Protein AF-A0AAV8GF75-F1 (afdb_monomer_lite)

Structure (mmCIF, N/CA/C/O backbone):
data_AF-A0AAV8GF75-F1
#
_entry.id   AF-A0AAV8GF75-F1
#
loop_
_atom_site.group_PDB
_atom_site.id
_atom_site.type_symbol
_atom_site.label_atom_id
_atom_site.label_alt_id
_atom_site.label_comp_id
_atom_site.label_asym_id
_atom_site.label_entity_id
_atom_site.label_seq_id
_atom_site.pdbx_PDB_ins_code
_atom_site.Cartn_x
_atom_site.Cartn_y
_atom_site.Cartn_z
_atom_site.occupancy
_atom_site.B_iso_or_equiv
_atom_site.auth_seq_id
_atom_site.auth_comp_id
_atom_site.auth_asym_id
_atom_site.auth_atom_id
_atom_site.pdbx_PDB_model_num
ATOM 1 N N . MET A 1 1 ? 38.233 3.761 -36.320 1.00 43.50 1 MET A N 1
ATOM 2 C CA . MET A 1 1 ? 37.653 4.515 -35.183 1.00 43.50 1 MET A CA 1
ATOM 3 C C . MET A 1 1 ? 36.298 3.899 -34.939 1.00 43.50 1 MET A C 1
ATOM 5 O O . MET A 1 1 ? 35.293 4.347 -35.475 1.00 43.50 1 MET A O 1
ATOM 9 N N . ASP A 1 2 ? 36.333 2.761 -34.262 1.00 46.78 2 ASP A N 1
A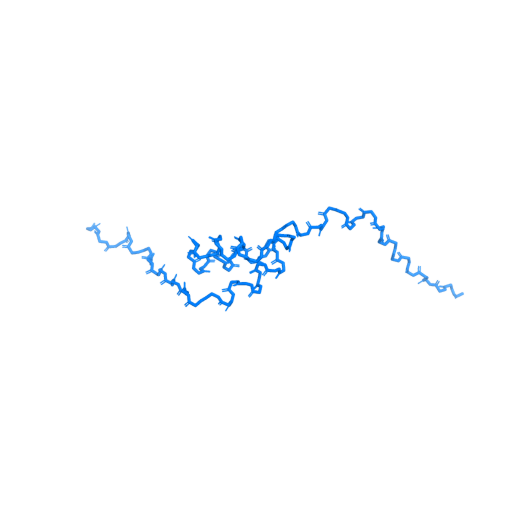TOM 10 C CA . ASP A 1 2 ? 35.223 1.827 -34.198 1.00 46.78 2 ASP A CA 1
ATOM 11 C C . ASP A 1 2 ? 34.243 2.286 -33.127 1.00 46.78 2 ASP A C 1
ATOM 13 O O . ASP A 1 2 ? 34.577 2.405 -31.947 1.00 46.78 2 ASP A O 1
ATOM 17 N N . GLY A 1 3 ? 33.032 2.620 -33.569 1.00 53.41 3 GLY A N 1
ATOM 18 C CA . GLY A 1 3 ? 31.931 2.960 -32.687 1.00 53.41 3 GLY A CA 1
ATOM 19 C C . GLY A 1 3 ? 31.609 1.759 -31.810 1.00 53.41 3 GLY A C 1
ATOM 20 O O . GLY A 1 3 ? 31.106 0.744 -32.289 1.00 53.41 3 GLY A O 1
ATOM 21 N N . HIS A 1 4 ? 31.896 1.872 -30.516 1.00 54.69 4 HIS A N 1
ATOM 22 C CA . HIS A 1 4 ? 31.483 0.895 -29.520 1.00 54.69 4 HIS A CA 1
ATOM 23 C C . HIS A 1 4 ? 29.956 0.927 -29.376 1.00 54.69 4 HIS A C 1
ATOM 25 O O . HIS A 1 4 ? 29.393 1.639 -28.543 1.00 54.69 4 HIS A O 1
ATOM 31 N N . GLN A 1 5 ? 29.289 0.139 -30.217 1.00 57.53 5 GLN A N 1
ATOM 32 C CA . GLN A 1 5 ? 27.884 -0.225 -30.110 1.00 57.53 5 GLN A CA 1
ATOM 33 C C . GLN A 1 5 ? 27.677 -0.930 -28.761 1.00 57.53 5 GLN A C 1
ATOM 35 O O . GLN A 1 5 ? 28.010 -2.104 -28.596 1.00 57.53 5 GLN A O 1
ATOM 40 N N . ARG A 1 6 ? 27.149 -0.212 -27.764 1.00 57.69 6 ARG A N 1
ATOM 41 C CA . ARG A 1 6 ? 26.758 -0.806 -26.480 1.00 57.69 6 ARG A CA 1
ATOM 42 C C . ARG A 1 6 ? 25.529 -1.681 -26.698 1.00 57.69 6 ARG A C 1
ATOM 44 O O . ARG A 1 6 ? 24.405 -1.186 -26.733 1.00 57.69 6 ARG A O 1
ATOM 51 N N . GLN A 1 7 ? 25.744 -2.981 -26.861 1.00 54.62 7 GLN A N 1
ATOM 52 C CA . GLN A 1 7 ? 24.665 -3.960 -26.887 1.00 54.62 7 GLN A CA 1
ATOM 53 C C . GLN A 1 7 ? 24.058 -4.083 -25.484 1.00 54.62 7 GLN A C 1
ATOM 55 O O . GLN A 1 7 ? 24.565 -4.796 -24.624 1.00 54.62 7 GLN A O 1
ATOM 60 N N . ASN A 1 8 ? 22.965 -3.360 -25.241 1.00 53.44 8 ASN A N 1
ATOM 61 C CA . ASN A 1 8 ? 22.077 -3.608 -24.110 1.00 53.44 8 ASN A CA 1
ATOM 62 C C . ASN A 1 8 ? 21.117 -4.745 -24.484 1.00 53.44 8 ASN A C 1
ATOM 64 O O . ASN A 1 8 ? 19.937 -4.526 -24.751 1.00 53.44 8 ASN A O 1
ATOM 68 N N . SER A 1 9 ? 21.648 -5.961 -24.546 1.00 56.22 9 SER A N 1
ATOM 69 C CA . SER A 1 9 ? 20.872 -7.183 -24.750 1.00 56.22 9 SER A CA 1
ATOM 70 C C . SER A 1 9 ? 20.216 -7.588 -23.428 1.00 56.22 9 SER A C 1
ATOM 72 O O . SER A 1 9 ? 20.596 -8.583 -22.823 1.00 56.22 9 SER A O 1
ATOM 74 N N . ARG A 1 10 ? 19.255 -6.795 -22.934 1.00 55.41 10 ARG A N 1
ATOM 75 C CA . ARG A 1 10 ? 18.352 -7.255 -21.869 1.00 55.41 10 ARG A CA 1
ATOM 76 C C . ARG A 1 10 ? 17.342 -8.202 -22.506 1.00 55.41 10 ARG A C 1
ATOM 78 O O . ARG A 1 10 ? 16.405 -7.779 -23.180 1.00 55.41 10 ARG A O 1
ATOM 85 N N . SER A 1 11 ? 17.627 -9.486 -22.366 1.00 56.41 11 SER A N 1
ATOM 86 C CA . SER A 1 11 ? 16.812 -10.630 -22.750 1.00 56.41 11 SER A CA 1
ATOM 87 C C . SER A 1 11 ? 15.357 -10.427 -22.327 1.00 56.41 11 SER A C 1
ATOM 89 O O . SER A 1 11 ? 15.063 -10.279 -21.147 1.00 56.41 11 SER A O 1
ATOM 91 N N . ARG A 1 12 ? 14.422 -10.492 -23.285 1.00 55.81 12 ARG A N 1
ATOM 92 C CA . ARG A 1 12 ? 12.963 -10.514 -23.037 1.00 55.81 12 ARG A CA 1
ATOM 93 C C . ARG A 1 12 ? 12.523 -11.593 -22.027 1.00 55.81 12 ARG A C 1
ATOM 95 O O . ARG A 1 12 ? 11.439 -11.478 -21.473 1.00 55.81 12 ARG A O 1
ATOM 102 N N . ALA A 1 13 ? 13.357 -12.609 -21.790 1.00 52.28 13 ALA A N 1
ATOM 103 C CA . ALA A 1 13 ? 13.120 -13.699 -20.846 1.00 52.28 13 ALA A CA 1
ATOM 104 C C . ALA A 1 13 ? 13.376 -13.328 -19.367 1.00 52.28 13 ALA A C 1
ATOM 106 O O . ALA A 1 13 ? 12.810 -13.966 -18.486 1.00 52.28 13 ALA A O 1
ATOM 107 N N . ASP A 1 14 ? 14.146 -12.272 -19.066 1.00 54.22 14 ASP A N 1
ATOM 108 C CA . ASP A 1 14 ? 14.352 -11.815 -17.675 1.00 54.22 14 ASP A CA 1
ATOM 109 C C . ASP A 1 14 ? 13.127 -11.067 -17.109 1.00 54.22 14 ASP A C 1
ATOM 111 O O . ASP A 1 14 ? 13.048 -10.783 -15.914 1.00 54.22 14 ASP A O 1
ATOM 115 N N . SER A 1 15 ? 12.153 -10.734 -17.963 1.00 56.00 15 SER A N 1
ATOM 116 C CA . SER A 1 15 ? 10.936 -10.011 -17.576 1.00 56.00 15 SER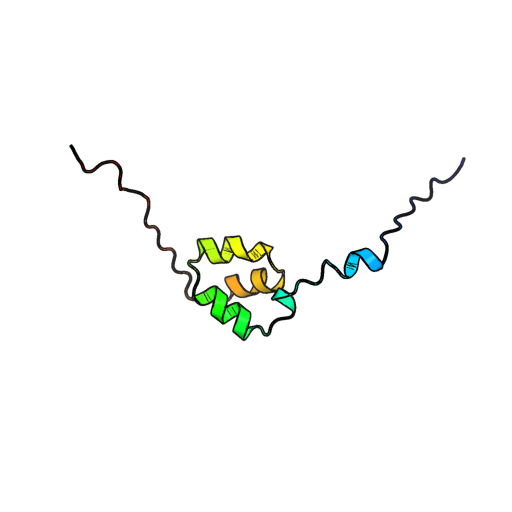 A CA 1
ATOM 117 C C . SER A 1 15 ? 9.835 -10.900 -16.991 1.00 56.00 15 SER A C 1
ATOM 119 O O . SER A 1 15 ? 8.886 -10.366 -16.427 1.00 56.00 15 SER A O 1
ATOM 121 N N . GLU A 1 16 ? 9.940 -12.227 -17.084 1.00 53.81 16 GLU A N 1
ATOM 122 C CA . GLU A 1 16 ? 8.860 -13.133 -16.661 1.00 53.81 16 GLU A CA 1
ATOM 123 C C . GLU A 1 16 ? 8.898 -13.452 -15.153 1.00 53.81 16 GLU A C 1
ATOM 125 O O . GLU A 1 16 ? 7.858 -13.645 -14.530 1.00 53.81 16 GLU A O 1
ATOM 130 N N . PHE A 1 17 ? 10.075 -13.381 -14.519 1.00 53.88 17 PHE A N 1
ATOM 131 C CA . PHE A 1 17 ? 10.229 -13.522 -13.060 1.00 53.88 17 PHE A CA 1
ATOM 132 C C . PHE A 1 17 ? 10.029 -12.213 -12.277 1.00 53.88 17 PHE A C 1
ATOM 134 O O . PHE A 1 17 ? 10.024 -12.228 -11.048 1.00 53.88 17 PHE A O 1
ATOM 141 N N . ASN A 1 18 ? 9.857 -11.082 -12.969 1.00 61.22 18 ASN A N 1
ATOM 142 C CA . ASN A 1 18 ? 9.609 -9.766 -12.363 1.00 61.22 18 ASN A CA 1
ATOM 143 C C . ASN A 1 18 ? 8.136 -9.339 -12.463 1.00 61.22 18 ASN A C 1
ATOM 145 O O . ASN A 1 18 ? 7.807 -8.157 -12.360 1.00 61.22 18 ASN A O 1
ATOM 149 N N . LEU A 1 19 ? 7.238 -10.296 -12.703 1.00 67.69 19 LEU A N 1
ATOM 150 C CA . LEU A 1 19 ? 5.808 -10.052 -12.615 1.00 67.69 19 LEU A CA 1
ATOM 151 C C . LEU A 1 19 ? 5.480 -9.825 -11.142 1.00 67.69 19 LEU A C 1
ATOM 153 O O . LEU A 1 19 ? 5.415 -10.764 -10.353 1.00 67.69 19 LEU A O 1
ATOM 157 N N . ASP A 1 20 ? 5.331 -8.555 -10.777 1.00 77.31 20 ASP A N 1
ATOM 158 C CA . ASP A 1 20 ? 4.827 -8.100 -9.487 1.00 77.31 20 ASP A CA 1
ATOM 159 C C . ASP A 1 20 ? 3.447 -8.737 -9.240 1.00 77.31 20 ASP A C 1
ATOM 161 O O . ASP A 1 20 ? 2.400 -8.206 -9.616 1.00 77.31 20 ASP A O 1
ATOM 165 N N . PHE A 1 21 ? 3.464 -9.940 -8.660 1.00 83.56 21 PHE A N 1
ATOM 166 C CA . PHE A 1 21 ? 2.285 -10.767 -8.424 1.00 83.56 21 PHE A CA 1
ATOM 167 C C . PHE A 1 21 ? 1.289 -10.052 -7.520 1.00 83.56 21 PHE A C 1
ATOM 169 O O . PHE A 1 21 ? 0.084 -10.201 -7.669 1.00 83.56 21 PHE A O 1
ATOM 176 N N . VAL A 1 22 ? 1.772 -9.227 -6.596 1.00 83.69 22 VAL A N 1
ATOM 177 C CA . VAL A 1 22 ? 0.868 -8.464 -5.745 1.00 83.69 22 VAL A CA 1
ATOM 178 C C . VAL A 1 22 ? 0.179 -7.357 -6.549 1.00 83.69 22 VAL A C 1
ATOM 180 O O . VAL A 1 22 ? -1.008 -7.119 -6.342 1.00 83.69 22 VAL A O 1
ATOM 183 N N . SER A 1 23 ? 0.849 -6.747 -7.532 1.00 81.88 23 SER A N 1
ATOM 184 C CA . SER A 1 23 ? 0.195 -5.814 -8.462 1.00 81.88 23 SER A CA 1
ATOM 185 C C . SER A 1 23 ? -0.880 -6.477 -9.331 1.00 81.88 23 SER A C 1
ATOM 187 O O . SER A 1 23 ? -1.800 -5.777 -9.762 1.00 81.88 23 SER A O 1
ATOM 189 N N . SER A 1 24 ? -0.809 -7.793 -9.578 1.00 86.06 24 SER A N 1
ATOM 190 C CA . SER A 1 24 ? -1.846 -8.515 -10.333 1.00 86.06 24 SER A CA 1
ATOM 191 C C . SER A 1 24 ? -3.108 -8.807 -9.511 1.00 86.06 24 SER A C 1
ATOM 193 O O . SER A 1 24 ? -4.149 -9.134 -10.084 1.00 86.06 24 SER A O 1
ATOM 195 N N . LEU A 1 25 ? -3.060 -8.636 -8.184 1.00 87.25 25 LEU A N 1
ATOM 196 C CA . LEU A 1 25 ? -4.222 -8.821 -7.321 1.00 87.25 25 LEU A CA 1
ATOM 197 C C . LEU A 1 25 ? -5.237 -7.663 -7.460 1.00 87.25 25 LEU A C 1
ATOM 199 O O . LEU A 1 25 ? -4.863 -6.494 -7.661 1.00 87.25 25 LEU A O 1
ATOM 203 N N . PRO A 1 26 ? -6.544 -7.957 -7.293 1.00 88.06 26 PRO A N 1
ATOM 204 C CA . PRO A 1 26 ? -7.569 -6.938 -7.101 1.00 88.06 26 PRO A CA 1
ATOM 205 C C . PRO A 1 26 ? -7.214 -5.994 -5.950 1.00 88.06 26 PRO A C 1
ATOM 207 O O . PRO A 1 26 ? -6.667 -6.411 -4.924 1.00 88.06 26 PRO A O 1
ATOM 210 N N . THR A 1 27 ? -7.521 -4.710 -6.125 1.00 84.31 27 THR A N 1
ATOM 211 C CA . THR A 1 27 ? -7.150 -3.647 -5.179 1.00 84.31 27 THR A CA 1
ATOM 212 C C . THR A 1 27 ? -7.730 -3.907 -3.789 1.00 84.31 27 THR A C 1
ATOM 214 O O . THR A 1 27 ? -7.048 -3.713 -2.791 1.00 84.31 27 THR A O 1
ATOM 217 N N . GLU A 1 28 ? -8.931 -4.472 -3.721 1.00 87.12 28 GLU A N 1
ATOM 218 C CA . GLU A 1 28 ? -9.637 -4.808 -2.487 1.00 87.12 28 GLU A CA 1
ATOM 219 C C . GLU A 1 28 ? -8.869 -5.836 -1.646 1.00 87.12 28 GLU A C 1
ATOM 221 O O . GLU A 1 28 ? -8.941 -5.823 -0.418 1.00 87.12 28 GLU A O 1
ATOM 226 N N . ILE A 1 29 ? -8.131 -6.751 -2.285 1.00 88.25 29 ILE A N 1
ATOM 227 C CA . ILE A 1 29 ? -7.294 -7.725 -1.574 1.00 88.25 29 ILE A CA 1
ATOM 228 C C . ILE A 1 29 ? -6.083 -7.015 -0.973 1.00 88.25 29 ILE A C 1
ATOM 230 O O . ILE A 1 29 ? -5.741 -7.259 0.183 1.00 88.25 29 ILE A O 1
ATOM 234 N N . ILE A 1 30 ? -5.454 -6.118 -1.730 1.00 87.19 30 ILE A N 1
ATOM 235 C CA . ILE A 1 30 ? -4.302 -5.334 -1.270 1.00 87.19 30 ILE A CA 1
ATOM 236 C C . ILE A 1 30 ? -4.716 -4.455 -0.083 1.00 87.19 30 ILE A C 1
ATOM 238 O O . ILE A 1 30 ? -4.076 -4.493 0.966 1.00 87.19 30 ILE A O 1
ATOM 242 N N . GLU A 1 31 ? -5.838 -3.747 -0.202 1.00 85.75 31 GLU A N 1
ATOM 243 C CA . GLU A 1 31 ? -6.400 -2.912 0.861 1.00 85.75 31 GLU A CA 1
ATOM 244 C C . GLU A 1 31 ? -6.748 -3.732 2.107 1.00 85.75 31 GLU A C 1
ATOM 246 O O . GLU A 1 31 ? -6.344 -3.364 3.206 1.00 85.75 31 GLU A O 1
ATOM 251 N N . LYS A 1 32 ? -7.390 -4.901 1.958 1.00 86.69 32 LYS A N 1
ATOM 252 C CA . LYS A 1 32 ? -7.684 -5.808 3.086 1.00 86.69 32 LYS A CA 1
ATOM 253 C C . LYS A 1 32 ? -6.443 -6.302 3.824 1.00 86.69 32 LYS A C 1
ATOM 255 O O . LYS A 1 32 ? -6.548 -6.641 5.002 1.00 86.69 32 LYS A O 1
ATOM 260 N N . ASN A 1 33 ? -5.305 -6.421 3.145 1.00 85.75 33 ASN A N 1
ATOM 261 C CA . ASN A 1 33 ? -4.040 -6.754 3.796 1.00 85.75 33 ASN A CA 1
ATOM 262 C C . ASN A 1 33 ? -3.457 -5.527 4.499 1.00 85.75 33 ASN A C 1
ATOM 264 O O . ASN A 1 33 ? -3.051 -5.621 5.652 1.00 85.75 33 ASN A O 1
ATOM 268 N N . LEU A 1 34 ? -3.481 -4.372 3.837 1.00 84.44 34 LEU A N 1
ATOM 269 C CA . LEU A 1 34 ? -2.959 -3.121 4.372 1.00 84.44 34 LEU A CA 1
ATOM 270 C C . LEU A 1 34 ? -3.682 -2.633 5.630 1.00 84.44 34 LEU A C 1
ATOM 272 O O . LEU A 1 34 ? -3.009 -2.268 6.585 1.00 84.44 34 LEU A O 1
ATOM 276 N N . VAL A 1 35 ? -5.018 -2.683 5.677 1.00 84.19 35 VAL A N 1
ATOM 277 C CA . VAL A 1 35 ? -5.797 -2.249 6.859 1.00 84.19 35 VAL A CA 1
ATOM 278 C C . VAL A 1 35 ? -5.542 -3.105 8.105 1.00 84.19 35 VAL A C 1
ATOM 280 O O . VAL A 1 35 ? -5.905 -2.716 9.210 1.00 84.19 35 VAL A O 1
ATOM 283 N N . LYS A 1 36 ? -4.936 -4.288 7.946 1.00 84.00 36 LYS A N 1
ATOM 284 C CA . LYS A 1 36 ? -4.553 -5.170 9.059 1.00 84.00 36 LYS A CA 1
ATOM 285 C C . LYS A 1 36 ? -3.141 -4.891 9.575 1.00 84.00 36 LYS A C 1
ATOM 287 O O . LYS A 1 36 ? -2.773 -5.425 10.620 1.00 84.00 36 LYS A O 1
ATOM 292 N N . LEU A 1 37 ? -2.341 -4.115 8.843 1.00 82.88 37 LEU A N 1
ATOM 293 C CA . 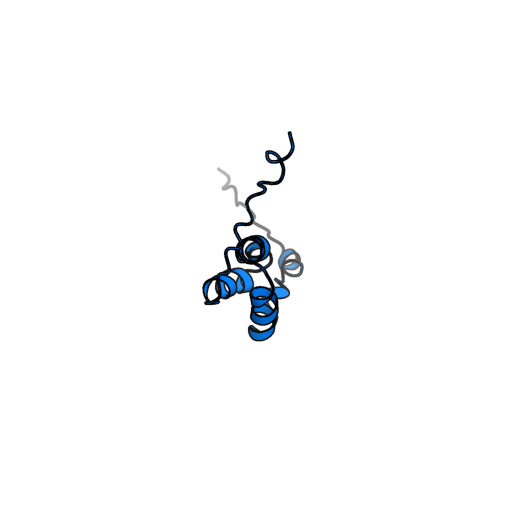LEU A 1 37 ? -0.967 -3.785 9.203 1.00 82.88 37 LEU A CA 1
ATOM 294 C C . LEU A 1 37 ? -0.918 -2.420 9.906 1.00 82.88 37 LEU A C 1
ATOM 296 O O . LEU A 1 37 ? -1.527 -1.467 9.422 1.00 82.88 37 LEU A O 1
ATOM 300 N N . PRO A 1 38 ? -0.136 -2.270 10.991 1.00 81.94 38 PRO A N 1
ATOM 301 C CA . PRO A 1 38 ? 0.238 -0.948 11.482 1.00 81.94 38 PRO A CA 1
ATOM 302 C C . PRO A 1 38 ? 0.934 -0.145 10.377 1.00 81.94 38 PRO A C 1
ATOM 304 O O . PRO A 1 38 ? 1.671 -0.715 9.568 1.00 81.94 38 PRO A O 1
ATOM 307 N N . THR A 1 39 ? 0.801 1.182 10.388 1.00 81.19 39 THR A N 1
ATOM 308 C CA . THR A 1 39 ? 1.346 2.072 9.344 1.00 81.19 39 THR A CA 1
ATOM 309 C C . THR A 1 39 ? 2.807 1.794 8.994 1.00 81.19 39 THR A C 1
ATOM 311 O O . THR A 1 39 ? 3.187 1.744 7.825 1.00 81.19 39 THR A O 1
ATOM 314 N N . ARG A 1 40 ? 3.652 1.600 10.013 1.00 82.31 40 ARG A N 1
ATOM 315 C CA . ARG A 1 40 ? 5.084 1.335 9.825 1.00 82.31 40 ARG A CA 1
ATOM 316 C C . ARG A 1 40 ? 5.322 0.053 9.024 1.00 82.31 40 ARG A C 1
ATOM 318 O O . ARG A 1 40 ? 6.206 0.025 8.170 1.00 82.31 40 ARG A O 1
ATOM 325 N N . GLU A 1 41 ? 4.530 -0.980 9.281 1.00 84.06 41 GLU A N 1
ATOM 326 C CA . GLU A 1 41 ? 4.622 -2.260 8.584 1.00 84.06 41 GLU A CA 1
ATOM 327 C C . GLU A 1 41 ? 4.034 -2.161 7.174 1.00 84.06 41 GLU A C 1
ATOM 329 O O . GLU A 1 41 ? 4.658 -2.632 6.226 1.00 84.06 41 GLU A O 1
ATOM 334 N N . ALA A 1 42 ? 2.922 -1.440 6.998 1.00 85.56 42 ALA A N 1
ATOM 335 C CA . ALA A 1 42 ? 2.372 -1.133 5.679 1.00 85.56 42 ALA A CA 1
ATOM 336 C C . ALA A 1 42 ? 3.419 -0.456 4.767 1.00 85.56 42 ALA A C 1
ATOM 338 O O . ALA A 1 42 ? 3.654 -0.910 3.644 1.00 85.56 42 ALA A O 1
ATOM 339 N N . ILE A 1 43 ? 4.136 0.554 5.278 1.00 85.00 43 ILE A N 1
ATOM 340 C CA . ILE A 1 43 ? 5.223 1.233 4.552 1.00 85.00 43 ILE A CA 1
ATOM 341 C C . ILE A 1 43 ? 6.380 0.272 4.251 1.00 85.00 43 ILE A C 1
ATOM 343 O O . ILE A 1 43 ? 6.901 0.282 3.137 1.00 85.00 43 ILE A O 1
ATOM 347 N N . ARG A 1 44 ? 6.781 -0.590 5.192 1.00 86.94 44 ARG A N 1
ATOM 348 C CA . ARG A 1 44 ? 7.836 -1.594 4.953 1.00 86.94 44 ARG A CA 1
ATOM 349 C C . ARG A 1 44 ? 7.463 -2.563 3.834 1.00 86.94 44 ARG A C 1
ATOM 351 O O . ARG A 1 44 ? 8.303 -2.870 2.997 1.00 86.94 44 ARG A O 1
ATOM 358 N N . THR A 1 45 ? 6.203 -2.989 3.782 1.0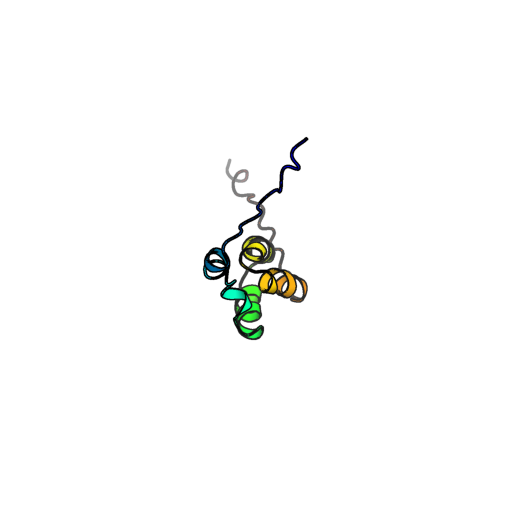0 87.06 45 THR A N 1
ATOM 359 C CA . THR A 1 45 ? 5.695 -3.886 2.732 1.00 87.06 45 THR A CA 1
ATOM 360 C C . THR A 1 45 ? 5.460 -3.192 1.388 1.00 87.06 45 THR A C 1
ATOM 362 O O . THR A 1 45 ? 5.317 -3.872 0.377 1.00 87.06 45 THR A O 1
ATOM 365 N N . SER A 1 46 ? 5.501 -1.854 1.331 1.00 86.62 46 SER A N 1
ATOM 366 C CA . SER A 1 46 ? 5.274 -1.084 0.097 1.00 86.62 46 SER A CA 1
ATOM 367 C C . SER A 1 46 ? 6.280 -1.376 -1.023 1.00 86.62 46 SER A C 1
ATOM 369 O O . SER A 1 46 ? 5.995 -1.107 -2.185 1.00 86.62 46 SER A O 1
ATOM 371 N N . ILE A 1 47 ? 7.444 -1.946 -0.696 1.00 85.94 47 ILE A N 1
ATOM 372 C CA . ILE A 1 47 ? 8.467 -2.322 -1.680 1.00 85.94 47 ILE A CA 1
ATOM 373 C C . ILE A 1 47 ? 8.152 -3.633 -2.406 1.00 85.94 47 ILE A C 1
ATOM 375 O O . ILE A 1 47 ? 8.765 -3.906 -3.433 1.00 85.94 47 ILE A O 1
ATOM 379 N N . LEU A 1 48 ? 7.220 -4.444 -1.885 1.00 83.38 48 LEU A N 1
ATOM 380 C CA . LEU A 1 48 ? 6.830 -5.712 -2.509 1.00 83.38 48 LEU A CA 1
ATOM 381 C C . LEU A 1 48 ? 6.140 -5.494 -3.851 1.00 83.38 48 LEU A C 1
ATOM 383 O O . LEU A 1 48 ? 6.110 -6.408 -4.670 1.00 83.38 48 LEU A O 1
ATOM 387 N N . SER A 1 49 ? 5.551 -4.312 -4.049 1.00 84.88 49 SER A N 1
ATOM 388 C CA . SER A 1 49 ? 4.734 -4.044 -5.214 1.00 84.88 49 SER A CA 1
ATOM 389 C C . SER A 1 49 ? 4.494 -2.569 -5.450 1.00 84.88 49 SER A C 1
ATOM 391 O O . SER A 1 49 ? 4.201 -1.804 -4.528 1.00 84.88 49 SER A O 1
ATOM 393 N N . SER A 1 50 ? 4.529 -2.182 -6.722 1.00 83.38 50 SER A N 1
ATOM 394 C CA . SER A 1 50 ? 4.227 -0.809 -7.121 1.00 83.38 50 SER A CA 1
ATOM 395 C C . SER A 1 50 ? 2.792 -0.436 -6.753 1.00 83.38 50 SER A C 1
ATOM 397 O O . SER A 1 50 ? 2.559 0.661 -6.255 1.00 83.38 50 SER A O 1
ATOM 399 N N . LYS A 1 51 ? 1.827 -1.350 -6.918 1.00 85.25 51 LYS A N 1
ATOM 400 C CA . LYS A 1 51 ? 0.428 -1.098 -6.553 1.00 85.25 51 LYS A CA 1
ATOM 401 C C . LYS A 1 51 ? 0.251 -0.980 -5.040 1.00 85.25 51 LYS A C 1
ATOM 403 O O . LYS A 1 51 ? -0.406 -0.053 -4.574 1.00 85.25 51 LYS A O 1
ATOM 408 N N . TRP A 1 52 ? 0.922 -1.839 -4.274 1.00 88.00 52 TRP A N 1
ATOM 409 C CA . TRP A 1 52 ? 0.922 -1.778 -2.809 1.00 88.00 52 TRP A CA 1
ATOM 410 C C . TRP A 1 52 ? 1.456 -0.432 -2.302 1.00 88.00 52 TRP A C 1
ATOM 412 O O . TRP A 1 52 ? 0.858 0.172 -1.410 1.00 88.00 52 TRP A O 1
ATOM 422 N N . LYS A 1 53 ? 2.515 0.099 -2.932 1.00 84.75 53 LYS A N 1
ATOM 423 C CA . LYS A 1 53 ? 3.047 1.441 -2.654 1.00 84.75 53 LYS A CA 1
ATOM 424 C C . LYS A 1 53 ? 2.017 2.561 -2.812 1.00 84.75 53 LYS A C 1
ATOM 426 O O . LYS A 1 53 ? 2.043 3.505 -2.032 1.00 84.75 53 LYS A O 1
A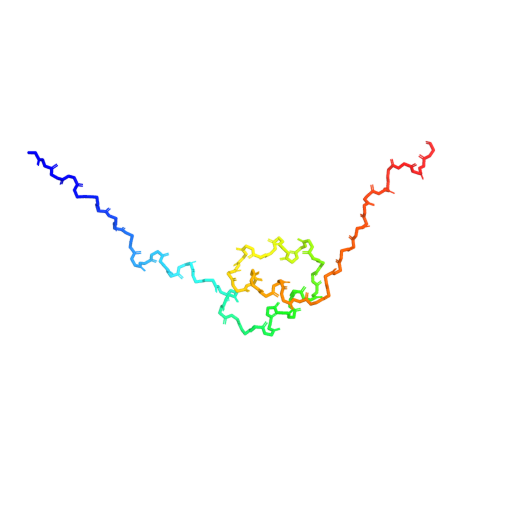TOM 431 N N . TYR A 1 54 ? 1.145 2.503 -3.810 1.00 85.25 54 TYR A N 1
ATOM 432 C CA . TYR A 1 54 ? 0.139 3.551 -3.995 1.00 85.25 54 TYR A CA 1
ATOM 433 C C . TYR A 1 54 ? -1.082 3.341 -3.092 1.00 85.25 54 TYR A C 1
ATOM 435 O O . TYR A 1 54 ? -1.633 4.317 -2.591 1.00 85.25 54 TYR A O 1
ATOM 443 N N . SER A 1 55 ? -1.448 2.087 -2.813 1.00 85.06 55 SER A N 1
ATOM 444 C CA . SER A 1 55 ? -2.595 1.748 -1.964 1.00 85.06 55 SER A CA 1
ATOM 445 C C . SER A 1 55 ? -2.395 2.060 -0.476 1.00 85.06 55 SER A C 1
ATOM 447 O O . SER A 1 55 ? -3.360 2.419 0.188 1.00 85.06 55 SER A O 1
ATOM 449 N N . TRP A 1 56 ? -1.183 1.958 0.092 1.00 82.44 56 TRP A N 1
ATOM 450 C CA . TRP A 1 56 ? -1.010 2.270 1.527 1.00 82.44 56 TRP A CA 1
ATOM 451 C C . TRP A 1 56 ? -1.233 3.752 1.837 1.00 82.44 56 TRP A C 1
ATOM 453 O O . TRP A 1 56 ? -1.706 4.083 2.919 1.00 82.44 56 TRP A O 1
ATOM 463 N N . ALA A 1 57 ? -0.925 4.639 0.887 1.00 79.12 57 ALA A N 1
ATOM 464 C CA . ALA A 1 57 ? -1.079 6.080 1.058 1.00 79.12 57 ALA A CA 1
ATOM 465 C C . ALA A 1 57 ? -2.544 6.542 0.967 1.00 79.12 57 ALA A C 1
ATOM 467 O O . ALA A 1 57 ? -2.859 7.645 1.406 1.00 79.12 57 ALA A O 1
ATOM 468 N N . SER A 1 58 ? -3.435 5.722 0.398 1.00 79.00 58 SER A N 1
ATOM 469 C CA . SER A 1 58 ? -4.861 6.034 0.254 1.00 79.00 58 SER A CA 1
ATOM 470 C C . SER A 1 58 ? -5.729 5.516 1.403 1.00 79.00 58 SER A C 1
ATOM 472 O O . SER A 1 58 ? -6.931 5.773 1.405 1.00 79.00 58 SER A O 1
ATOM 47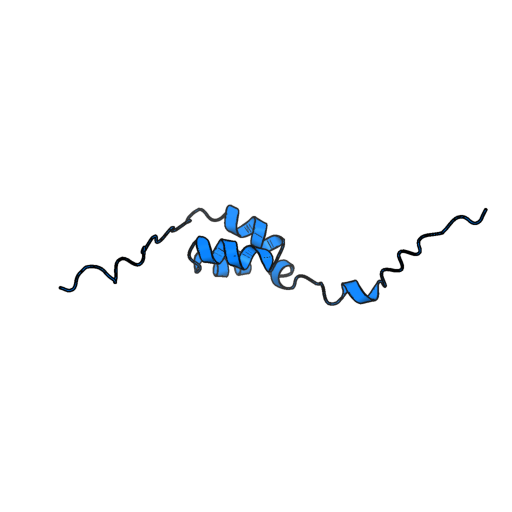4 N N . ILE A 1 59 ? -5.160 4.790 2.372 1.00 74.56 59 ILE A N 1
ATOM 475 C CA . ILE A 1 59 ? -5.914 4.231 3.501 1.00 74.56 59 ILE A CA 1
ATOM 476 C C . ILE A 1 59 ? -5.957 5.253 4.651 1.00 74.56 59 ILE A C 1
ATOM 478 O O . ILE A 1 59 ? -4.902 5.645 5.149 1.00 74.56 59 ILE A O 1
ATOM 482 N N . PRO A 1 60 ? -7.155 5.685 5.092 1.00 65.62 60 PRO A N 1
ATOM 483 C CA . PRO A 1 60 ? -7.310 6.765 6.070 1.00 65.62 60 PRO A CA 1
ATOM 484 C C . PRO A 1 60 ? -6.983 6.369 7.523 1.00 65.62 60 PRO A C 1
ATOM 486 O O . PRO A 1 60 ? -6.728 7.252 8.337 1.00 65.62 60 PRO A O 1
ATOM 489 N N . ASP A 1 61 ? -6.937 5.074 7.855 1.00 62.84 61 ASP A N 1
ATOM 490 C CA . ASP A 1 61 ? -6.675 4.568 9.217 1.00 62.84 61 ASP A CA 1
ATOM 491 C C . ASP A 1 61 ? -5.180 4.337 9.483 1.00 62.84 61 ASP A C 1
ATOM 493 O O . ASP A 1 61 ? -4.708 3.233 9.767 1.00 62.84 61 ASP A O 1
ATOM 497 N N . LEU A 1 62 ? -4.407 5.417 9.384 1.00 60.59 62 LEU A N 1
ATOM 498 C CA . LEU A 1 62 ? -2.973 5.430 9.653 1.00 60.59 62 LEU A CA 1
ATOM 499 C C . LEU A 1 62 ? -2.709 5.334 11.173 1.00 60.59 62 LEU A C 1
ATOM 501 O O . LEU A 1 62 ? -2.330 6.303 11.828 1.00 60.59 62 LEU A O 1
ATOM 505 N N . VAL A 1 63 ? -2.923 4.155 11.763 1.00 59.97 63 VAL A N 1
ATOM 506 C CA . VAL A 1 63 ? -2.694 3.919 13.195 1.00 59.97 63 VAL A CA 1
ATOM 507 C C . VAL A 1 63 ? -1.187 3.831 13.475 1.00 59.97 63 VAL A C 1
ATOM 509 O O . VAL A 1 63 ? -0.541 2.791 13.306 1.00 59.97 63 VAL A O 1
ATOM 512 N N . PHE A 1 64 ? -0.608 4.945 13.924 1.00 58.41 64 PHE A N 1
ATOM 513 C CA . PHE A 1 64 ? 0.737 4.993 14.496 1.00 58.41 64 PHE A CA 1
ATOM 514 C C . PHE A 1 64 ? 0.681 4.540 15.954 1.00 58.41 64 PHE A C 1
ATOM 516 O O . PHE A 1 64 ? 0.661 5.357 16.870 1.00 58.41 64 PHE A O 1
ATOM 523 N N . ASN A 1 65 ? 0.658 3.230 16.188 1.00 60.91 65 ASN A N 1
ATOM 524 C CA . ASN A 1 65 ? 0.894 2.718 17.534 1.00 60.91 65 ASN A CA 1
ATOM 525 C C . ASN A 1 65 ? 2.380 2.895 17.862 1.00 60.91 65 ASN A C 1
ATOM 527 O O . ASN A 1 65 ? 3.205 2.023 17.594 1.00 60.91 65 ASN A O 1
ATOM 531 N N . GLU A 1 66 ? 2.721 4.061 18.402 1.00 62.78 66 GLU A N 1
ATOM 532 C CA . GLU A 1 66 ? 3.979 4.304 19.094 1.00 62.78 66 GLU A CA 1
ATOM 533 C C . GLU A 1 66 ? 3.888 3.661 20.483 1.00 62.78 66 GLU A C 1
ATOM 535 O O . GLU A 1 66 ? 3.660 4.324 21.486 1.00 62.78 66 GLU A O 1
ATOM 540 N N . ASN A 1 67 ? 4.038 2.339 20.558 1.00 62.38 67 ASN A N 1
ATOM 541 C CA . ASN A 1 67 ? 4.498 1.724 21.799 1.00 62.38 67 ASN A CA 1
ATOM 542 C C . ASN A 1 67 ? 6.026 1.718 21.765 1.00 62.38 67 ASN A C 1
ATOM 544 O O . ASN A 1 67 ? 6.685 0.704 21.546 1.00 62.38 67 ASN A O 1
ATOM 548 N N . THR A 1 68 ? 6.584 2.916 21.933 1.00 54.66 68 THR A N 1
ATOM 549 C CA . THR A 1 68 ? 7.979 3.115 22.308 1.00 54.66 68 THR A CA 1
ATOM 550 C C . THR A 1 68 ? 8.307 2.136 23.430 1.00 54.66 68 THR A C 1
ATOM 552 O O . THR A 1 68 ? 7.596 2.046 24.430 1.00 54.66 68 THR A O 1
ATOM 555 N N . THR A 1 69 ? 9.351 1.342 23.215 1.00 60.34 69 THR A N 1
ATOM 556 C CA . THR A 1 69 ? 9.891 0.373 24.164 1.00 60.34 69 THR A CA 1
ATOM 557 C C . THR A 1 69 ? 10.385 1.085 25.428 1.00 60.34 69 THR A C 1
ATOM 559 O O . THR A 1 69 ? 11.580 1.226 25.643 1.00 60.34 69 THR A O 1
ATOM 562 N N . GLU A 1 70 ? 9.479 1.517 26.297 1.00 59.03 70 GLU A N 1
ATOM 563 C CA . GLU A 1 70 ? 9.755 1.917 27.679 1.00 59.03 70 GLU A CA 1
ATOM 564 C C . GLU A 1 70 ? 9.535 0.693 28.581 1.00 59.03 70 GLU A C 1
ATOM 566 O O . GLU A 1 70 ? 8.709 0.673 29.486 1.00 59.03 70 GLU A O 1
ATOM 571 N N . SER A 1 71 ? 10.237 -0.405 28.291 1.00 59.28 71 SER A N 1
ATOM 572 C CA . SER A 1 71 ? 10.259 -1.594 29.163 1.00 59.28 71 SER A CA 1
ATOM 573 C C . SER A 1 71 ? 11.616 -1.814 29.824 1.00 59.28 71 SER A C 1
ATOM 575 O O . SER A 1 71 ? 11.879 -2.887 30.356 1.00 59.28 71 SER A O 1
ATOM 577 N N . SER A 1 72 ? 12.481 -0.799 29.846 1.00 61.97 72 SER A N 1
ATOM 578 C CA . SER A 1 72 ? 13.780 -0.896 30.518 1.00 61.97 72 SER A CA 1
ATOM 579 C C . SER A 1 72 ? 14.139 0.331 31.353 1.00 61.97 72 SER A C 1
ATOM 581 O O . SER A 1 72 ? 15.302 0.732 31.374 1.00 61.97 72 SER A O 1
ATOM 583 N N . LYS A 1 73 ? 13.175 0.924 32.079 1.00 59.72 73 LYS A N 1
ATOM 584 C CA . LYS A 1 73 ? 13.525 1.810 33.208 1.00 59.72 73 LYS A CA 1
ATOM 585 C C . LYS A 1 73 ? 12.501 1.950 34.337 1.00 59.72 73 LYS A C 1
ATOM 587 O O . LYS A 1 73 ? 12.511 2.942 35.057 1.00 59.72 73 LYS A O 1
ATOM 592 N N . LEU A 1 74 ? 11.670 0.932 34.555 1.00 66.19 74 LEU A N 1
ATOM 593 C CA . LEU A 1 74 ? 10.817 0.849 35.745 1.00 66.19 74 LEU A CA 1
ATOM 594 C C . LEU A 1 74 ? 10.894 -0.537 36.392 1.00 66.19 74 LEU A C 1
ATOM 596 O O . LEU A 1 74 ? 9.894 -1.196 36.638 1.00 66.19 74 LEU A O 1
ATOM 600 N N . MET A 1 75 ? 12.115 -0.971 36.709 1.00 54.16 75 MET A N 1
ATOM 601 C CA . MET A 1 75 ? 12.323 -1.811 37.885 1.00 54.16 75 MET A CA 1
ATOM 602 C C . MET A 1 75 ? 13.734 -1.599 38.441 1.00 54.16 75 MET A C 1
ATOM 604 O O . MET A 1 75 ? 14.691 -2.173 37.942 1.00 54.16 75 MET A O 1
ATOM 608 N N . ARG A 1 76 ? 13.768 -0.734 39.462 1.00 48.97 76 ARG A N 1
ATOM 609 C CA . ARG A 1 76 ? 14.635 -0.727 40.651 1.00 48.97 76 ARG A CA 1
ATOM 610 C C . ARG A 1 76 ? 16.154 -0.677 40.478 1.00 48.97 76 ARG A C 1
ATOM 612 O O . ARG A 1 76 ? 16.757 -1.701 40.107 1.00 48.97 76 ARG A O 1
#

InterPro domains:
  IPR036047 F-box-like domain superfamily [SSF81383] (19-63)

Sequence (76 aa):
MDGHQRQNSRSRADSEFNLDFVSSLPTEIIEKNLVKLPTREAIRTSILSSKWKYSWASIPDLVFNENTTESSKLMR

pLDDT: mean 71.48, std 14.07, range [43.5, 88.25]

Radius of gyration: 21.27 Å; chains: 1; bounding box: 47×20×76 Å

Secondary structure (DSSP, 8-state):
-----------GGGGSTT--TTTTS-HHHHHHHHTTS-HHHHHHHGGG-HHHHHHHTT-S-----------SSS--

Organism: NCBI:txid906938

Foldseek 3Di:
DDPPPPPPCPDPVVVPVVPLVVVVDDLVVLLVVLVVDALVVLCVCLVSDVSSVVSNVPDPCNDPPPPPPPVPDPDD